Protein AF-A0A9X0YU26-F1 (afdb_monomer_lite)

Structure (mmCIF, N/CA/C/O backbone):
data_AF-A0A9X0YU26-F1
#
_entry.id   AF-A0A9X0YU26-F1
#
loop_
_atom_site.group_PDB
_atom_site.id
_atom_site.type_symbol
_atom_site.label_atom_id
_atom_site.label_alt_id
_atom_site.label_comp_id
_atom_site.label_asym_id
_atom_site.label_entity_id
_atom_site.label_seq_id
_atom_site.pdbx_PDB_ins_code
_atom_site.Cartn_x
_atom_site.Cartn_y
_atom_site.Cartn_z
_atom_site.occupancy
_atom_site.B_iso_or_equiv
_atom_site.auth_seq_id
_atom_site.auth_comp_id
_atom_site.auth_asym_id
_atom_site.auth_atom_id
_atom_site.pdbx_PDB_model_num
ATOM 1 N N . MET A 1 1 ? 1.927 -5.638 9.211 1.00 95.62 1 MET A N 1
ATOM 2 C CA . MET A 1 1 ? 1.945 -5.585 7.729 1.00 95.62 1 MET A CA 1
ATOM 3 C C . MET A 1 1 ? 3.346 -5.374 7.159 1.00 95.62 1 MET A C 1
ATOM 5 O O . MET A 1 1 ? 3.862 -6.318 6.584 1.00 95.62 1 MET A O 1
ATOM 9 N N . VAL A 1 2 ? 3.998 -4.212 7.340 1.00 97.56 2 VAL A N 1
ATOM 10 C CA . VAL A 1 2 ? 5.324 -3.915 6.734 1.00 97.56 2 VAL A CA 1
ATOM 11 C C . VAL A 1 2 ? 6.380 -4.992 7.016 1.00 97.56 2 VAL A C 1
ATOM 13 O O . VAL A 1 2 ? 6.979 -5.528 6.090 1.00 97.56 2 VAL A O 1
ATOM 16 N N . GLU A 1 3 ? 6.564 -5.375 8.278 1.00 97.94 3 GLU A N 1
ATOM 17 C CA . GLU A 1 3 ? 7.549 -6.406 8.635 1.00 97.94 3 GLU A CA 1
ATOM 18 C C . GLU A 1 3 ? 7.195 -7.793 8.071 1.00 97.94 3 GLU A C 1
ATOM 20 O O . GLU A 1 3 ? 8.078 -8.560 7.691 1.00 97.94 3 GLU A O 1
ATOM 25 N N . ALA A 1 4 ? 5.901 -8.101 7.931 1.00 98.06 4 ALA A N 1
ATOM 26 C CA . ALA A 1 4 ? 5.457 -9.340 7.300 1.00 98.06 4 ALA A CA 1
ATOM 27 C C . ALA A 1 4 ? 5.771 -9.354 5.796 1.00 98.06 4 ALA A C 1
ATOM 29 O O . ALA A 1 4 ? 6.239 -10.374 5.296 1.00 98.06 4 ALA A O 1
ATOM 30 N N . LEU A 1 5 ? 5.581 -8.232 5.092 1.00 98.06 5 LEU A N 1
ATOM 31 C CA . LEU A 1 5 ? 5.976 -8.084 3.687 1.00 98.06 5 LEU A CA 1
ATOM 32 C C . LEU A 1 5 ? 7.480 -8.312 3.515 1.00 98.06 5 LEU A C 1
ATOM 34 O O . LEU A 1 5 ? 7.879 -9.177 2.734 1.00 98.06 5 LEU A O 1
ATOM 38 N N . LYS A 1 6 ? 8.303 -7.629 4.324 1.00 98.12 6 LYS A N 1
ATOM 39 C CA . LYS A 1 6 ? 9.768 -7.764 4.285 1.00 98.12 6 LYS A CA 1
ATOM 40 C C . LYS A 1 6 ? 10.224 -9.198 4.542 1.00 98.12 6 LYS A C 1
ATOM 42 O O . LYS A 1 6 ? 11.068 -9.708 3.812 1.00 98.12 6 LYS A O 1
ATOM 47 N N . LYS A 1 7 ? 9.625 -9.887 5.521 1.00 98.25 7 LYS A N 1
ATOM 48 C CA . LYS A 1 7 ? 9.913 -11.303 5.815 1.00 98.25 7 LYS A CA 1
ATOM 49 C C . LYS A 1 7 ? 9.638 -12.229 4.623 1.00 98.25 7 LYS A C 1
ATOM 51 O O . LYS A 1 7 ? 10.297 -13.254 4.488 1.00 98.25 7 LYS A O 1
ATOM 56 N N . HIS A 1 8 ? 8.685 -11.873 3.766 1.00 98.00 8 HIS A N 1
ATOM 57 C CA . HIS A 1 8 ? 8.344 -12.622 2.554 1.00 98.00 8 HIS A CA 1
ATOM 58 C C . HIS A 1 8 ? 9.067 -12.112 1.295 1.00 98.00 8 HIS A C 1
ATOM 60 O O . HIS A 1 8 ? 8.7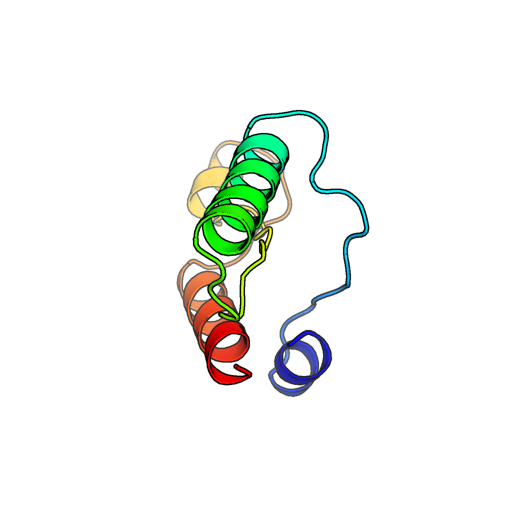43 -12.560 0.197 1.00 98.00 8 HIS A O 1
ATOM 66 N N . GLY A 1 9 ? 10.039 -11.204 1.441 1.00 97.50 9 GLY A N 1
ATOM 67 C CA . GLY A 1 9 ? 10.846 -10.680 0.337 1.00 97.50 9 GLY A CA 1
ATOM 68 C C . GLY A 1 9 ? 10.221 -9.509 -0.425 1.00 97.50 9 GLY A C 1
ATOM 69 O O . GLY A 1 9 ? 10.747 -9.133 -1.467 1.00 97.50 9 GLY A O 1
ATOM 70 N N . PHE A 1 10 ? 9.134 -8.914 0.076 1.00 97.69 10 PHE A N 1
ATOM 71 C CA . PHE A 1 10 ? 8.50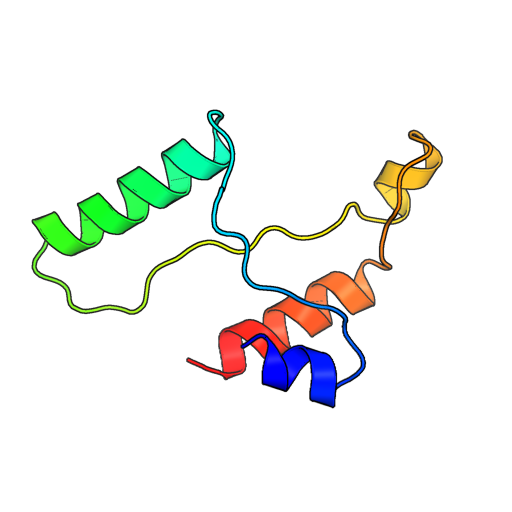1 -7.744 -0.538 1.00 97.69 10 PHE A CA 1
ATOM 72 C C . PHE A 1 10 ? 8.944 -6.455 0.162 1.00 97.69 10 PHE A C 1
ATOM 74 O O . PHE A 1 10 ? 8.815 -6.359 1.388 1.00 97.69 10 PHE A O 1
ATOM 81 N N . PRO A 1 11 ? 9.431 -5.438 -0.572 1.00 96.56 11 PRO A N 1
ATOM 82 C CA . PRO A 1 11 ? 9.707 -4.149 0.033 1.00 96.56 11 PRO A CA 1
ATOM 83 C C . PRO A 1 11 ? 8.399 -3.464 0.438 1.00 96.56 11 PRO A C 1
ATOM 85 O O . PRO A 1 11 ? 7.378 -3.560 -0.240 1.00 96.56 11 PRO A O 1
ATOM 88 N N . GLY A 1 12 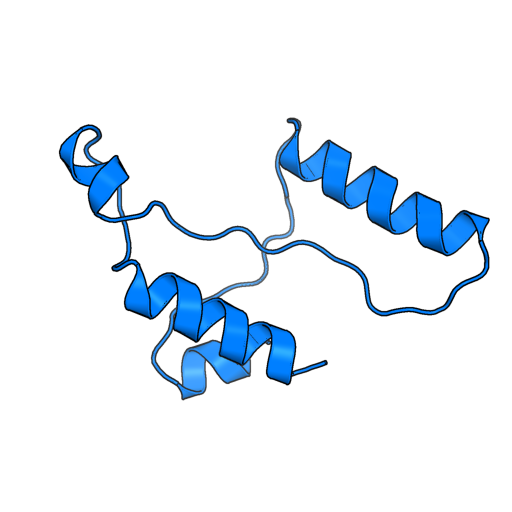? 8.439 -2.768 1.567 1.00 96.06 12 GLY A N 1
ATOM 89 C CA . GLY A 1 12 ? 7.316 -2.008 2.088 1.00 96.06 12 GLY A CA 1
ATOM 90 C C . GLY A 1 12 ? 7.782 -1.058 3.180 1.00 96.06 12 GLY A C 1
ATOM 91 O O . GLY A 1 12 ? 8.730 -1.351 3.915 1.00 96.06 12 GLY A O 1
ATOM 92 N N . GLU A 1 13 ? 7.102 0.074 3.287 1.00 97.25 13 GLU A N 1
ATOM 93 C CA . GLU A 1 13 ? 7.375 1.116 4.269 1.00 97.25 13 GLU A CA 1
ATOM 94 C C . GLU A 1 13 ? 6.073 1.769 4.736 1.00 97.25 13 GLU A C 1
ATOM 96 O O . GLU A 1 13 ? 5.018 1.604 4.120 1.00 97.25 13 GLU A O 1
ATOM 101 N N . ILE A 1 14 ? 6.142 2.492 5.852 1.00 97.50 14 ILE A N 1
ATOM 102 C CA . ILE A 1 14 ? 5.024 3.312 6.311 1.00 97.50 14 ILE A CA 1
ATOM 103 C C . ILE A 1 14 ? 5.081 4.636 5.551 1.00 97.50 14 ILE A C 1
ATOM 105 O O . ILE A 1 14 ? 6.034 5.395 5.715 1.00 97.50 14 ILE A O 1
ATOM 109 N N . SER A 1 15 ? 4.044 4.927 4.764 1.00 96.94 15 SER A N 1
ATOM 110 C CA . SER A 1 15 ? 3.844 6.268 4.216 1.00 96.94 15 SER A CA 1
ATOM 111 C C . SER A 1 15 ? 3.015 7.111 5.178 1.00 96.94 15 SER A C 1
ATOM 113 O O . SER A 1 15 ? 1.901 6.733 5.537 1.00 96.94 15 SER A O 1
ATOM 115 N N . ASN A 1 16 ? 3.532 8.284 5.543 1.00 96.06 16 ASN A N 1
ATOM 116 C CA . ASN A 1 16 ? 2.811 9.272 6.353 1.00 96.06 16 ASN A CA 1
ATOM 117 C C . ASN A 1 16 ? 2.020 10.284 5.500 1.00 96.06 16 ASN A C 1
ATOM 119 O O . ASN A 1 16 ? 1.492 11.259 6.027 1.00 96.06 16 ASN A O 1
ATOM 123 N N . THR A 1 17 ? 1.942 10.079 4.181 1.00 95.00 17 THR A N 1
ATOM 124 C CA . THR A 1 17 ? 1.117 10.890 3.276 1.00 95.00 17 THR A CA 1
ATOM 125 C C . THR A 1 17 ? 0.480 10.029 2.188 1.00 95.00 17 THR A C 1
ATOM 127 O O . THR A 1 17 ? 1.149 9.247 1.510 1.00 95.00 17 THR A O 1
ATOM 130 N N . ALA A 1 18 ? -0.831 10.181 1.995 1.00 94.31 18 ALA A N 1
ATOM 131 C CA . ALA A 1 18 ? -1.563 9.586 0.875 1.00 94.31 18 ALA A CA 1
ATOM 132 C C . ALA A 1 18 ? -1.729 10.569 -0.306 1.00 94.31 18 ALA A C 1
ATOM 134 O O . ALA A 1 18 ? -2.498 10.313 -1.235 1.00 94.31 18 ALA A O 1
ATOM 135 N N . GLY A 1 19 ? -1.015 11.702 -0.263 1.00 93.62 19 GLY A N 1
ATOM 136 C CA . GLY A 1 19 ? -1.181 12.821 -1.186 1.00 93.62 19 GLY A CA 1
ATOM 137 C C . GLY A 1 19 ? -2.412 13.675 -0.870 1.00 93.62 19 GLY A C 1
ATOM 138 O O . GLY A 1 19 ? -3.052 13.521 0.165 1.00 93.62 19 GLY A O 1
ATOM 139 N N . ALA A 1 20 ? -2.747 14.587 -1.782 1.00 93.62 20 ALA A N 1
ATOM 140 C CA . ALA A 1 20 ? -3.901 15.488 -1.665 1.00 93.62 20 ALA A CA 1
ATOM 141 C C . ALA A 1 20 ? -4.946 15.250 -2.772 1.00 93.62 20 ALA A C 1
ATOM 143 O O . ALA A 1 20 ? -5.698 16.149 -3.134 1.00 93.62 20 ALA A O 1
ATOM 144 N N . TYR A 1 21 ? -4.958 14.044 -3.347 1.00 95.31 21 TYR A N 1
ATOM 145 C CA . TYR A 1 21 ? -5.883 13.664 -4.413 1.00 95.31 21 TYR A CA 1
ATOM 146 C C . TYR A 1 21 ? -6.847 12.562 -3.951 1.00 95.31 21 TYR A C 1
ATOM 148 O O . TYR A 1 21 ? -7.062 12.362 -2.754 1.00 95.31 21 TYR A O 1
ATOM 156 N N . LEU A 1 22 ? -7.445 11.842 -4.901 1.00 95.94 22 LEU A N 1
ATOM 157 C CA . LEU A 1 22 ? -8.525 10.893 -4.647 1.00 95.94 22 LEU A CA 1
ATOM 158 C C . LEU A 1 22 ? -8.152 9.761 -3.680 1.00 95.94 22 LEU A C 1
ATOM 160 O O . LEU A 1 22 ? -9.007 9.363 -2.899 1.00 95.94 22 LEU A O 1
ATOM 164 N N . CYS A 1 23 ? -6.904 9.278 -3.667 1.00 96.31 23 CYS A N 1
ATOM 165 C CA . CYS A 1 23 ? -6.483 8.231 -2.725 1.00 96.31 23 CYS A CA 1
ATOM 166 C C . CYS A 1 23 ? -6.677 8.668 -1.267 1.00 96.31 23 CYS A C 1
ATOM 168 O O . CYS A 1 23 ? -7.302 7.961 -0.478 1.00 96.31 23 CYS A O 1
ATOM 170 N N . ASN A 1 24 ? -6.203 9.871 -0.930 1.00 97.56 24 ASN A N 1
ATOM 171 C CA . ASN A 1 24 ? -6.393 10.445 0.397 1.00 97.56 24 ASN A CA 1
ATOM 172 C C . ASN A 1 24 ? -7.872 10.706 0.697 1.00 97.56 24 ASN A C 1
ATOM 174 O O . ASN A 1 24 ? -8.327 10.416 1.797 1.00 97.56 24 ASN A O 1
ATOM 178 N N . ASN A 1 25 ? -8.630 11.199 -0.286 1.00 97.50 25 ASN A N 1
ATOM 179 C CA . ASN A 1 25 ? -10.066 11.429 -0.132 1.00 97.50 25 ASN A CA 1
ATOM 180 C C . ASN A 1 25 ? -10.822 10.136 0.225 1.00 97.50 25 ASN A C 1
ATOM 182 O O . ASN A 1 25 ? -11.615 10.117 1.162 1.00 97.50 25 ASN A O 1
ATOM 186 N N . VAL A 1 26 ? -10.542 9.038 -0.486 1.00 97.25 26 VAL A N 1
ATOM 187 C CA . VAL A 1 26 ? -11.153 7.724 -0.230 1.00 97.25 26 VAL A CA 1
ATOM 188 C C . VAL A 1 26 ? -10.749 7.188 1.141 1.00 97.25 26 VAL A C 1
ATOM 190 O O . VAL A 1 26 ? -11.613 6.733 1.888 1.00 97.25 26 VAL A O 1
ATOM 193 N N . MET A 1 27 ? -9.462 7.272 1.497 1.00 97.44 2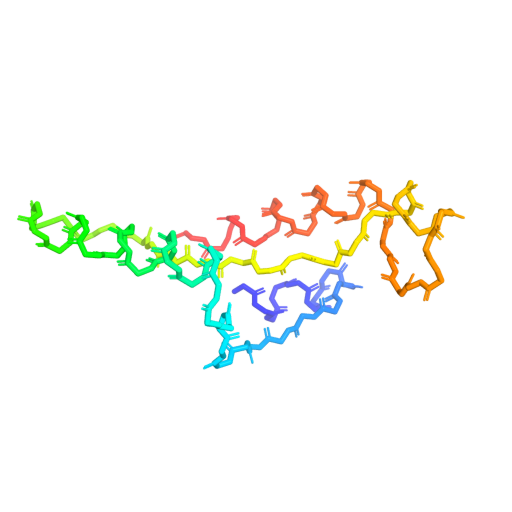7 MET A N 1
ATOM 194 C CA . MET A 1 27 ? -8.984 6.871 2.823 1.00 97.44 27 MET A CA 1
ATOM 195 C C . MET A 1 27 ? -9.704 7.645 3.932 1.00 97.44 27 MET A C 1
ATOM 197 O O . MET A 1 27 ? -10.222 7.036 4.865 1.00 97.44 27 MET A O 1
ATOM 201 N N . TYR A 1 28 ? -9.754 8.974 3.819 1.00 97.00 28 TYR A N 1
ATOM 202 C CA . TYR A 1 28 ? -10.331 9.850 4.835 1.00 97.00 28 TYR A CA 1
ATOM 203 C C . TYR A 1 28 ? -11.823 9.575 5.039 1.00 97.00 28 TYR A C 1
ATOM 205 O O . TYR A 1 28 ? -12.255 9.326 6.161 1.00 97.00 28 TYR A O 1
ATOM 213 N N . HIS A 1 29 ? -12.602 9.524 3.954 1.00 96.81 29 HIS A N 1
ATOM 214 C CA . HIS A 1 29 ? -14.033 9.234 4.044 1.00 96.81 29 HIS A CA 1
ATOM 215 C C . HIS A 1 29 ? -14.332 7.810 4.519 1.00 96.81 29 HIS A C 1
ATOM 217 O O . HIS A 1 29 ? -15.314 7.607 5.226 1.00 96.81 29 HIS A O 1
ATOM 223 N N . GLY A 1 30 ? -13.497 6.825 4.173 1.00 96.00 30 GLY A N 1
ATOM 224 C CA . GLY A 1 30 ? -13.644 5.460 4.680 1.00 96.00 30 GLY A CA 1
ATOM 225 C C . GLY A 1 30 ? -13.447 5.373 6.195 1.00 96.00 30 GLY A C 1
ATOM 226 O O . GLY A 1 30 ? -14.237 4.726 6.877 1.00 96.00 30 GLY A O 1
ATOM 227 N N . LEU A 1 31 ? -12.431 6.063 6.727 1.00 96.62 31 LEU A N 1
ATOM 228 C CA . LEU A 1 31 ? -12.192 6.154 8.172 1.00 96.62 31 LEU A CA 1
ATOM 229 C C . LEU A 1 31 ? -13.350 6.871 8.878 1.00 96.62 31 LEU A C 1
ATOM 231 O O . LEU A 1 31 ? -13.898 6.344 9.845 1.00 96.62 31 LEU A O 1
ATOM 235 N N . GLN A 1 32 ? -13.764 8.024 8.343 1.00 97.25 32 GLN A N 1
ATOM 236 C CA . GLN A 1 32 ? -14.871 8.811 8.884 1.00 97.25 32 GLN A CA 1
ATOM 237 C C . GLN A 1 32 ? -16.184 8.019 8.902 1.00 97.25 32 GLN A C 1
ATOM 239 O O . GLN A 1 32 ? -16.910 8.060 9.890 1.00 97.25 32 GLN A O 1
ATOM 244 N N . TYR A 1 33 ? -16.474 7.251 7.849 1.00 97.12 33 TYR A N 1
ATOM 245 C CA . TYR A 1 33 ? -17.675 6.422 7.787 1.00 97.12 33 TYR A CA 1
ATOM 246 C C . TYR A 1 33 ? -17.755 5.448 8.969 1.00 97.12 33 TYR A C 1
ATOM 248 O O . TYR A 1 33 ? -18.779 5.382 9.646 1.00 97.12 33 TYR A O 1
ATOM 256 N N . PHE A 1 34 ? -16.683 4.707 9.265 1.00 96.69 34 PHE A N 1
ATOM 257 C CA . PHE A 1 34 ? -16.700 3.759 10.384 1.00 96.69 34 PHE A CA 1
ATOM 258 C C . PHE A 1 34 ? -16.779 4.451 11.747 1.00 96.69 34 PHE A C 1
ATOM 260 O O . PHE A 1 34 ? -17.445 3.936 12.649 1.00 96.69 34 PHE A O 1
ATOM 267 N N . GLU A 1 35 ? -16.159 5.623 11.879 1.00 96.00 35 GLU A N 1
ATOM 268 C CA . GLU A 1 35 ? -16.262 6.456 13.077 1.00 96.00 35 GLU A CA 1
ATOM 269 C C . GLU A 1 35 ? -17.707 6.918 13.328 1.00 96.00 35 GLU A C 1
ATOM 271 O O . GLU A 1 35 ? -18.230 6.719 14.424 1.00 96.00 35 GLU A O 1
ATOM 276 N N . GLU A 1 36 ? -18.393 7.436 12.305 1.00 97.38 36 GLU A N 1
ATOM 277 C CA . GLU A 1 36 ? -19.793 7.884 12.384 1.00 97.38 36 GLU A CA 1
ATOM 278 C C . GLU A 1 36 ? -20.765 6.744 12.712 1.00 97.38 36 GLU A C 1
ATOM 280 O O . GLU A 1 36 ? -21.753 6.947 13.417 1.00 97.38 36 GLU A O 1
ATOM 285 N N . GLN A 1 37 ? -20.478 5.529 12.238 1.00 97.12 37 GLN A N 1
ATOM 286 C CA . GLN A 1 37 ? -21.269 4.338 12.564 1.00 97.12 37 GLN A CA 1
ATOM 287 C C . GLN A 1 37 ? -20.932 3.743 13.945 1.00 97.12 37 GLN A C 1
ATOM 289 O O . GLN A 1 37 ? -21.533 2.743 14.343 1.00 97.12 37 GLN A O 1
ATOM 294 N N . GLY A 1 38 ? -19.954 4.298 14.673 1.00 96.44 38 GLY A N 1
ATOM 295 C CA . GLY A 1 38 ? -19.483 3.752 15.949 1.00 96.44 38 GLY A CA 1
ATOM 296 C C . GLY A 1 38 ? -18.846 2.361 15.826 1.00 96.44 38 GLY A C 1
ATOM 297 O O . GLY A 1 38 ? -18.784 1.615 16.808 1.00 96.44 38 GLY A O 1
ATOM 298 N N . GLN A 1 39 ? -18.390 1.982 14.629 1.00 96.62 39 GLN A N 1
ATOM 299 C CA . GLN A 1 39 ? -17.815 0.670 14.348 1.00 96.62 39 GLN A CA 1
ATOM 300 C C . GLN A 1 39 ? -16.303 0.685 14.565 1.00 96.62 39 GLN A C 1
ATOM 302 O O . GLN A 1 39 ? -15.565 1.433 13.931 1.00 96.62 39 GLN A O 1
ATOM 307 N N . LYS A 1 40 ? -15.814 -0.209 15.427 1.00 91.94 40 LYS A N 1
ATOM 308 C CA . LYS A 1 40 ? -14.376 -0.403 15.662 1.00 91.94 40 LYS A CA 1
ATOM 309 C C . LYS A 1 40 ? -13.827 -1.504 14.761 1.00 91.94 40 LYS A C 1
ATOM 311 O O . LYS A 1 40 ? -13.456 -2.572 15.242 1.00 91.94 40 LYS A O 1
ATOM 316 N N . VAL A 1 41 ? -13.819 -1.253 13.456 1.00 91.25 41 VAL A N 1
ATOM 317 C CA . VAL A 1 41 ? -13.236 -2.167 12.463 1.00 91.25 41 VAL A CA 1
ATOM 318 C C . VAL A 1 41 ? -11.874 -1.654 11.987 1.00 91.25 41 VAL A C 1
ATOM 320 O O . VAL A 1 41 ? -11.708 -0.441 11.822 1.00 91.25 41 VAL A O 1
ATOM 323 N N . PRO A 1 42 ? -10.888 -2.538 11.745 1.00 90.81 42 PRO A N 1
ATOM 324 C CA . PRO A 1 42 ? -9.643 -2.134 11.107 1.00 90.81 42 PRO A CA 1
ATOM 325 C C . PRO A 1 42 ? -9.926 -1.514 9.735 1.00 90.81 42 PRO A C 1
ATOM 327 O O . PRO A 1 42 ? -10.518 -2.148 8.865 1.00 90.81 42 PRO A O 1
ATOM 330 N N . SER A 1 43 ? -9.504 -0.268 9.544 1.00 92.62 43 SER A N 1
ATOM 331 C CA . SER A 1 43 ? -9.649 0.466 8.288 1.00 92.62 43 SER A CA 1
ATOM 332 C C . SER A 1 43 ? -8.387 1.281 8.013 1.00 92.62 43 SER A C 1
ATOM 334 O O . SER A 1 43 ? -7.664 1.674 8.928 1.00 92.62 43 SER A O 1
ATOM 336 N N . GLY A 1 44 ? -8.067 1.465 6.734 1.00 93.75 44 GLY A N 1
ATOM 337 C CA . GLY A 1 44 ? -6.828 2.103 6.303 1.00 93.75 44 GLY A CA 1
ATOM 338 C C . GLY A 1 44 ? -6.655 2.054 4.790 1.00 93.75 44 GLY A C 1
ATOM 339 O O . GLY A 1 44 ? -7.581 1.699 4.060 1.00 93.75 4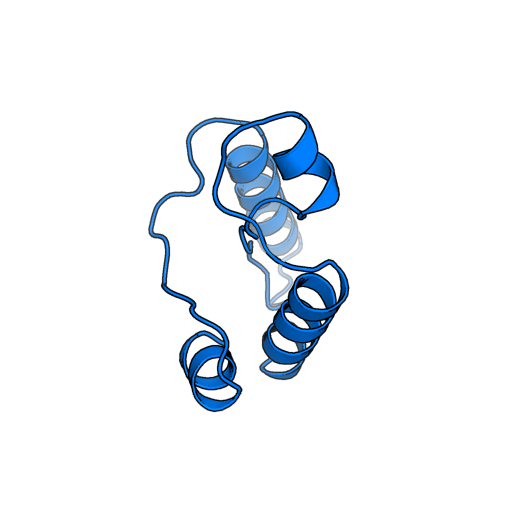4 GLY A O 1
ATOM 340 N N . PHE A 1 45 ? -5.462 2.410 4.318 1.00 96.62 45 PHE A N 1
ATOM 341 C CA . PHE A 1 45 ? -5.145 2.482 2.893 1.00 96.62 45 PHE A CA 1
ATOM 342 C C . PHE A 1 45 ? -3.745 1.934 2.610 1.00 96.62 45 PHE A C 1
ATOM 344 O O . PHE A 1 45 ? -2.827 2.115 3.409 1.00 96.62 45 PHE A O 1
ATOM 351 N N . ILE A 1 46 ? -3.575 1.281 1.459 1.00 96.94 46 ILE A N 1
ATOM 352 C CA . ILE A 1 46 ? -2.289 0.754 0.991 1.00 96.94 46 ILE A CA 1
ATOM 353 C C . ILE A 1 46 ? -2.062 1.270 -0.429 1.00 96.94 46 ILE A C 1
ATOM 355 O O . ILE A 1 46 ? -2.832 0.958 -1.335 1.00 96.94 46 ILE A O 1
ATOM 359 N N . HIS A 1 47 ? -0.994 2.044 -0.632 1.00 97.06 47 HIS A N 1
ATOM 360 C CA . HIS A 1 47 ? -0.498 2.321 -1.977 1.00 97.06 47 HIS A CA 1
ATOM 361 C C . HIS A 1 47 ? 0.299 1.123 -2.488 1.00 97.06 47 HIS A C 1
ATOM 363 O O . HIS A 1 47 ? 1.119 0.559 -1.764 1.00 97.06 47 HIS A O 1
ATOM 369 N N . ILE A 1 48 ? 0.069 0.764 -3.748 1.00 96.50 48 ILE A N 1
ATOM 370 C CA . ILE A 1 48 ? 0.825 -0.268 -4.456 1.00 96.50 48 ILE A CA 1
ATOM 371 C C . ILE A 1 48 ? 1.605 0.364 -5.613 1.00 96.50 48 ILE A C 1
ATOM 373 O O . ILE A 1 48 ? 1.151 1.369 -6.169 1.00 96.50 48 ILE A O 1
ATOM 377 N N . PRO A 1 49 ? 2.771 -0.192 -5.983 1.00 95.62 49 PRO A N 1
ATOM 378 C CA . PRO A 1 49 ? 3.505 0.268 -7.153 1.00 95.62 49 PRO A CA 1
ATOM 379 C C . PRO A 1 49 ? 2.724 -0.012 -8.442 1.00 95.62 49 PRO A C 1
ATOM 381 O O . PRO A 1 49 ? 1.754 -0.774 -8.461 1.00 95.62 49 PRO A O 1
ATOM 384 N N . ALA A 1 50 ? 3.167 0.600 -9.540 1.00 96.81 50 ALA A N 1
ATOM 385 C CA . ALA A 1 50 ? 2.598 0.335 -10.854 1.00 96.81 50 ALA A CA 1
ATOM 386 C C . ALA A 1 50 ? 2.736 -1.148 -11.234 1.00 96.81 50 ALA A C 1
ATOM 388 O O . ALA A 1 50 ? 3.682 -1.829 -10.832 1.00 96.81 50 ALA A O 1
ATOM 389 N N . SER A 1 51 ? 1.813 -1.646 -12.055 1.00 96.56 51 SER A N 1
ATOM 390 C CA . SER A 1 51 ? 1.971 -2.951 -12.692 1.00 96.56 51 SER A CA 1
ATOM 391 C C . SER A 1 51 ? 2.971 -2.868 -13.844 1.00 96.56 51 SER A C 1
ATOM 393 O O . SER A 1 51 ? 3.073 -1.837 -14.512 1.00 96.56 51 SER A O 1
ATOM 395 N N . HIS A 1 52 ? 3.661 -3.973 -14.143 1.00 95.25 52 HIS A N 1
ATOM 396 C CA . HIS A 1 52 ? 4.524 -4.057 -15.329 1.00 95.25 52 HIS A CA 1
ATOM 397 C C . HIS A 1 52 ? 3.782 -3.655 -16.608 1.00 95.25 52 HIS A C 1
ATOM 399 O O . HIS A 1 52 ? 4.351 -2.972 -17.444 1.00 95.25 52 HIS A O 1
ATOM 405 N N . SER A 1 53 ? 2.499 -4.014 -16.742 1.00 93.75 53 SER A N 1
ATOM 406 C CA . SER A 1 53 ? 1.692 -3.635 -17.907 1.00 93.75 53 SER A CA 1
ATOM 407 C C . SER A 1 53 ? 1.571 -2.119 -18.080 1.00 93.75 53 SER A C 1
ATOM 409 O O . SER A 1 53 ? 1.593 -1.645 -19.205 1.00 93.75 53 SER A O 1
ATOM 411 N N . LEU A 1 54 ? 1.473 -1.361 -16.983 1.00 93.88 54 LEU A N 1
ATOM 412 C CA . LEU A 1 54 ? 1.439 0.101 -17.028 1.00 93.88 54 LEU A CA 1
ATOM 413 C C . LEU A 1 54 ? 2.827 0.690 -17.307 1.00 93.88 54 LEU A C 1
ATOM 415 O O . LEU A 1 54 ? 2.935 1.729 -17.953 1.00 93.88 54 LEU A O 1
ATOM 419 N N . ALA A 1 55 ? 3.878 0.029 -16.823 1.00 94.62 55 ALA A N 1
ATOM 420 C CA . ALA A 1 55 ? 5.253 0.466 -17.026 1.00 94.62 55 ALA A CA 1
ATOM 421 C C . ALA A 1 55 ? 5.803 0.183 -18.434 1.00 94.62 55 ALA A C 1
ATOM 423 O O . ALA A 1 55 ? 6.826 0.739 -18.813 1.00 94.62 55 ALA A O 1
ATOM 424 N N . VAL A 1 56 ? 5.128 -0.643 -19.240 1.00 92.12 56 VAL A N 1
ATOM 425 C CA . VAL A 1 56 ? 5.462 -0.770 -20.670 1.00 92.12 56 VAL A CA 1
ATOM 426 C C . VAL A 1 56 ? 5.268 0.570 -21.387 1.00 92.12 56 VAL A C 1
ATOM 428 O O . VAL A 1 56 ? 6.094 0.948 -22.213 1.00 92.12 56 VAL A O 1
ATOM 431 N N . ASP A 1 57 ? 4.215 1.309 -21.028 1.00 94.06 57 ASP A N 1
ATOM 432 C CA . ASP A 1 57 ? 3.869 2.588 -21.658 1.00 94.06 57 ASP A CA 1
ATOM 433 C C . ASP A 1 57 ? 4.453 3.804 -20.920 1.00 94.06 57 ASP A C 1
ATOM 435 O O . ASP A 1 57 ? 4.403 4.932 -21.416 1.00 94.06 57 ASP A O 1
ATOM 439 N N . ARG A 1 58 ? 4.963 3.607 -19.700 1.00 91.25 58 ARG A N 1
ATOM 440 C CA . ARG A 1 58 ? 5.482 4.665 -18.826 1.00 91.25 58 ARG A CA 1
ATOM 441 C C . ARG A 1 58 ? 6.777 4.195 -18.187 1.00 91.25 58 ARG A C 1
ATOM 443 O O . ARG A 1 58 ? 6.760 3.207 -17.472 1.00 91.25 58 ARG A O 1
ATOM 450 N N . ASP A 1 59 ? 7.868 4.928 -18.367 1.00 91.75 59 ASP A N 1
ATOM 451 C CA . ASP A 1 59 ? 9.160 4.598 -17.752 1.00 91.75 59 ASP A CA 1
ATOM 452 C C . ASP A 1 59 ? 9.136 4.848 -16.229 1.00 91.75 59 ASP A C 1
ATOM 454 O O . ASP A 1 59 ? 9.568 5.889 -15.731 1.00 91.75 59 ASP A O 1
ATOM 458 N N . ILE A 1 60 ? 8.512 3.927 -15.489 1.00 95.75 60 ILE A N 1
ATOM 459 C CA . ILE A 1 60 ? 8.306 3.993 -14.040 1.00 95.75 60 ILE A CA 1
ATOM 460 C C . ILE A 1 60 ? 8.610 2.640 -13.379 1.00 95.75 60 ILE A C 1
ATOM 462 O O . ILE A 1 60 ? 8.351 1.585 -13.968 1.00 95.75 60 ILE A O 1
ATOM 466 N N . PRO A 1 61 ? 9.093 2.634 -12.121 1.00 95.38 61 PRO A N 1
ATOM 467 C CA . PRO A 1 61 ? 9.241 1.406 -11.352 1.00 95.38 61 PRO A CA 1
ATOM 468 C C . PRO A 1 61 ? 7.908 0.668 -11.219 1.00 95.38 61 PRO A C 1
ATOM 470 O O . PRO A 1 61 ? 6.861 1.274 -10.977 1.00 95.38 61 PRO A O 1
ATOM 473 N N . SER A 1 62 ? 7.948 -0.653 -11.351 1.00 96.81 62 SER A N 1
ATOM 474 C CA . SER A 1 62 ? 6.747 -1.481 -11.339 1.00 96.81 62 SER A CA 1
ATOM 475 C C . SER A 1 62 ? 7.015 -2.882 -10.815 1.00 96.81 62 SER A C 1
ATOM 477 O O . SER A 1 62 ? 8.166 -3.299 -10.694 1.00 96.81 62 SER A O 1
ATOM 479 N N . TRP A 1 63 ? 5.938 -3.589 -10.472 1.00 97.12 63 TRP A N 1
ATOM 480 C CA . TRP A 1 63 ? 5.952 -4.986 -10.037 1.00 97.12 63 TRP A CA 1
ATOM 481 C C . TRP A 1 63 ? 5.134 -5.879 -10.973 1.00 97.12 63 TRP A C 1
ATOM 483 O O . TRP A 1 63 ? 4.228 -5.425 -11.686 1.00 97.12 63 TRP A O 1
ATOM 493 N N . SER A 1 64 ? 5.423 -7.182 -10.932 1.00 96.81 64 SER A N 1
ATOM 494 C CA . SER A 1 64 ? 4.602 -8.181 -11.609 1.00 96.81 64 SER A CA 1
ATOM 495 C C . SER A 1 64 ? 3.202 -8.226 -10.983 1.00 96.81 64 SER A C 1
ATOM 497 O O . SER A 1 64 ? 3.033 -8.010 -9.782 1.00 96.81 64 SER A O 1
ATOM 499 N N . ASN A 1 65 ? 2.173 -8.543 -11.774 1.00 96.56 65 ASN A N 1
ATOM 500 C CA . ASN A 1 65 ? 0.812 -8.655 -11.236 1.00 96.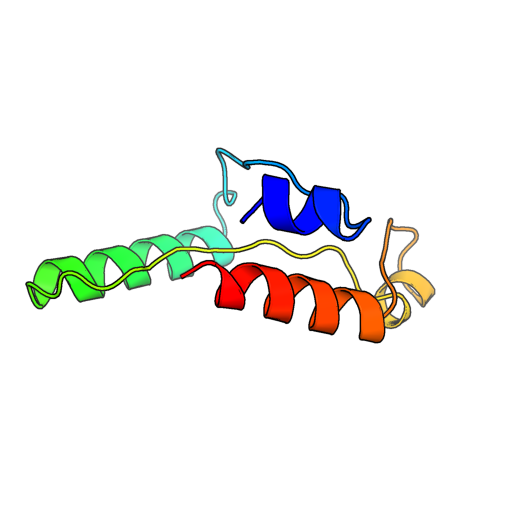56 65 ASN A CA 1
ATOM 501 C C . ASN A 1 65 ? 0.707 -9.742 -10.145 1.00 96.56 65 ASN A C 1
ATOM 503 O O . ASN A 1 65 ? -0.050 -9.592 -9.190 1.00 96.56 65 ASN A O 1
ATOM 507 N N . ALA A 1 66 ? 1.493 -10.817 -10.265 1.00 97.69 66 ALA A N 1
ATOM 508 C CA . ALA A 1 66 ? 1.551 -11.879 -9.265 1.00 97.69 66 ALA A CA 1
ATOM 509 C C . ALA A 1 66 ? 2.101 -11.370 -7.921 1.00 97.69 66 ALA A C 1
ATOM 511 O O . ALA A 1 66 ? 1.544 -11.689 -6.870 1.00 97.69 66 ALA A O 1
ATOM 512 N N . ASP A 1 67 ? 3.141 -10.535 -7.956 1.00 97.81 67 ASP A N 1
ATOM 513 C CA . ASP A 1 67 ? 3.737 -9.935 -6.760 1.00 97.81 67 ASP A CA 1
ATOM 514 C C . ASP A 1 67 ? 2.820 -8.897 -6.115 1.00 97.81 67 ASP A C 1
ATOM 516 O O . ASP A 1 67 ? 2.701 -8.872 -4.891 1.00 97.81 67 ASP A O 1
ATOM 520 N N . LEU A 1 68 ? 2.111 -8.090 -6.915 1.00 97.94 68 LEU A N 1
ATOM 521 C CA . LEU A 1 68 ? 1.092 -7.161 -6.412 1.00 97.94 68 LEU A CA 1
ATOM 522 C C . LEU A 1 68 ? 0.002 -7.909 -5.629 1.00 97.94 68 LEU A C 1
ATOM 524 O O . LEU A 1 68 ? -0.308 -7.547 -4.493 1.00 97.94 68 LEU A O 1
ATOM 528 N N . VAL A 1 69 ? -0.544 -8.987 -6.205 1.00 98.00 69 VAL A N 1
ATOM 529 C CA . VAL A 1 69 ? -1.577 -9.809 -5.553 1.00 98.00 69 VAL A CA 1
ATOM 530 C C . VAL A 1 69 ? -1.037 -10.460 -4.282 1.00 98.00 69 VAL A C 1
ATOM 532 O O . VAL A 1 69 ? -1.661 -10.354 -3.225 1.00 98.00 69 VAL A O 1
ATOM 535 N N . LYS A 1 70 ? 0.136 -11.098 -4.356 1.00 98.25 70 LYS A N 1
ATOM 536 C CA . LYS A 1 70 ? 0.750 -11.776 -3.209 1.00 98.25 70 LYS A CA 1
ATOM 537 C C . LYS A 1 70 ? 1.085 -10.799 -2.079 1.00 98.25 70 LYS A C 1
ATOM 539 O O . LYS A 1 70 ? 0.833 -11.112 -0.917 1.00 98.25 70 LYS A O 1
ATOM 544 N N . GLY A 1 71 ? 1.585 -9.608 -2.406 1.00 98.00 71 GLY A N 1
ATOM 545 C CA . GLY A 1 71 ? 1.847 -8.543 -1.441 1.00 98.00 71 GLY A CA 1
ATOM 546 C C . GLY A 1 71 ? 0.584 -8.133 -0.682 1.00 98.00 71 GLY A C 1
ATOM 547 O O . GLY A 1 71 ? 0.581 -8.112 0.548 1.00 98.00 71 GLY A O 1
ATOM 548 N N . ILE A 1 72 ? -0.525 -7.894 -1.389 1.00 97.75 72 ILE A N 1
ATOM 549 C CA . ILE A 1 72 ? -1.802 -7.540 -0.749 1.00 97.75 72 ILE A CA 1
ATOM 550 C C . ILE A 1 72 ? -2.369 -8.691 0.090 1.00 97.75 72 ILE A C 1
ATOM 552 O O . ILE A 1 72 ? -2.843 -8.451 1.200 1.00 97.75 72 ILE A O 1
ATOM 556 N N . GLN A 1 73 ? -2.267 -9.939 -0.373 1.00 98.12 73 GLN A N 1
ATOM 557 C CA . GLN A 1 73 ? -2.682 -11.109 0.412 1.00 98.12 73 GLN A CA 1
ATOM 558 C C . GLN A 1 73 ? -1.905 -11.224 1.731 1.00 98.12 73 GLN A C 1
ATOM 560 O O . GLN A 1 73 ? -2.510 -11.434 2.782 1.00 98.12 73 GLN A O 1
ATOM 565 N N . ILE A 1 74 ? -0.581 -11.032 1.699 1.00 98.25 74 ILE A N 1
ATOM 566 C CA . ILE A 1 74 ? 0.260 -11.014 2.908 1.00 98.25 74 ILE A CA 1
ATOM 567 C C . ILE A 1 74 ? -0.148 -9.863 3.834 1.00 98.25 74 ILE A C 1
ATOM 569 O O . ILE A 1 74 ? -0.225 -10.051 5.048 1.00 98.25 74 ILE A O 1
ATOM 573 N N . ALA A 1 75 ? -0.407 -8.675 3.278 1.00 96.88 75 ALA A N 1
ATOM 574 C CA . ALA A 1 75 ? -0.789 -7.506 4.062 1.00 96.88 75 ALA A CA 1
ATOM 575 C C . ALA A 1 75 ? -2.121 -7.723 4.793 1.00 96.88 75 ALA A C 1
ATOM 577 O O . ALA A 1 75 ? -2.178 -7.545 6.008 1.00 96.88 75 ALA A O 1
ATOM 578 N N . ILE A 1 76 ? -3.163 -8.162 4.083 1.00 95.88 76 ILE A N 1
ATOM 579 C CA . ILE A 1 76 ? -4.493 -8.400 4.662 1.00 95.88 76 ILE A CA 1
ATOM 580 C C . ILE A 1 76 ? -4.464 -9.560 5.666 1.00 95.88 76 ILE A C 1
ATOM 582 O O . ILE A 1 76 ? -5.129 -9.478 6.690 1.00 95.88 76 ILE A O 1
ATOM 586 N N . GLY A 1 77 ? -3.641 -10.592 5.448 1.00 96.44 77 GLY A N 1
ATOM 587 C CA . GLY A 1 77 ? -3.476 -11.704 6.395 1.00 96.44 77 GLY A CA 1
ATOM 588 C C . GLY A 1 77 ? -2.814 -11.340 7.734 1.00 96.44 77 GLY A C 1
ATOM 589 O O . GLY A 1 77 ? -2.629 -12.219 8.570 1.00 96.44 77 GLY A O 1
ATOM 590 N N . CYS A 1 78 ? -2.417 -10.078 7.934 1.00 93.62 78 CYS A N 1
ATOM 591 C CA . CYS A 1 78 ? -1.907 -9.566 9.209 1.00 93.62 78 CYS A CA 1
ATOM 592 C C . CYS A 1 78 ? -2.983 -8.905 10.092 1.00 93.62 78 CYS A C 1
ATOM 594 O O . CYS A 1 78 ? -2.628 -8.448 11.181 1.00 93.62 78 CYS A O 1
ATOM 596 N N . LEU A 1 79 ? -4.210 -8.740 9.583 1.00 86.19 79 LEU A N 1
ATOM 597 C CA . LEU A 1 79 ? -5.360 -8.222 10.333 1.00 86.19 79 LEU A CA 1
ATOM 598 C C . LEU A 1 79 ? -5.948 -9.315 11.228 1.00 86.19 79 LEU A C 1
ATOM 600 O O . LEU A 1 79 ? -6.337 -8.962 12.361 1.00 86.19 79 LEU A O 1
#

Organism: NCBI:txid1235259

Foldseek 3Di:
DQVLCVVVVHHDDDDPDPDDDDQVVVQVVQVVVCVVVVHPDDGGHDDAAAEVVVCVVPVGDHDHPVSRVVSVVSVVVVD

Secondary structure (DSSP, 8-state):
-HHHHHHTT------S---SSHHHHHHHHHHHHHHHTT----------PEEHHHHTTS---EE-HHHHHHHHHHHHTT-

InterPro domains:
  IPR000816 Peptidase C15, pyroglutamyl peptidase I [PR00706] (12-28)
  IPR000816 Peptidase C15, pyroglutamyl peptidase I [PR00706] (42-54)
  IPR016125 Peptidase C15, pyroglutamyl peptidase I-like [PF01470] (1-77)
  IPR033694 Pyroglutamyl peptidase I, Cys active site [PS01334] (10-24)
  IPR036440 Peptidase C15, pyroglutamyl peptidase I-like superfamily [G3DSA:3.40.630.20] (1-79)
  IPR036440 Peptidase C15, pyroglutamyl peptidase I-like superfamily [SSF53182] (1-77)

pLDDT: mean 96.01, std 2.17, range [86.19, 98.25]

Radius of gyration: 14.6 Å; chains: 1; bounding box: 32×28×38 Å

Sequence (79 aa):
MVEALKKHGFPGEISNTAGAYLCNNVMYHGLQYFEEQGQKVPSGFIHIPASHSLAVDRDIPSWSNADLVKGIQIAIGCL